Protein AF-A0AAW5C5W0-F1 (afdb_monomer)

Solvent-accessible surface area (backbone atoms only — not comparable to full-atom values): 6059 Å² total; per-residue (Å²): 137,84,82,85,78,78,77,76,70,86,81,82,83,79,81,74,95,64,60,71,70,38,59,35,12,34,31,93,46,24,85,51,67,24,34,28,73,45,71,45,63,53,82,60,94,88,62,57,66,71,60,42,46,75,77,62,50,63,82,53,47,26,44,28,30,37,38,93,95,41,76,51,73,44,52,58,88,35,58,81,72,46,35,23,78,40,49,66,58,8,43,37,61,55,68,67,63,75,132

Nearest PDB structures (foldseek):
  3pv2-assembly1_D  TM=4.584E-01  e=8.722E+00  Legionella fallonii
  7l7b-assembly1_C  TM=2.584E-01  e=1.628E+00  Clostridia bacterium
  7z31-assembly1_M  TM=1.896E-01  e=9.104E-01  Saccharomyces cerevisiae S288C
  3pv3-assembly1_C-3  TM=4.577E-01  e=9.924E+00  Legionella fallonii
  5fj9-assembly1_M  TM=1.762E-01  e=1.628E+00  Saccharomyces cerevisiae

Radius of gyration: 17.89 Å; Cα contacts (8 Å, |Δi|>4): 141; chains: 1; bounding box: 31×48×57 Å

Structure (mmCIF, N/CA/C/O backbone):
data_AF-A0AAW5C5W0-F1
#
_entry.id   AF-A0AAW5C5W0-F1
#
loop_
_atom_site.group_PDB
_atom_site.id
_atom_site.type_symbol
_atom_site.label_atom_id
_a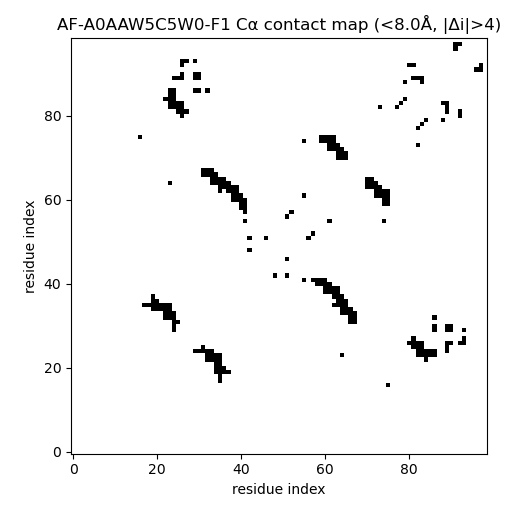tom_site.label_alt_id
_atom_site.label_comp_id
_atom_site.label_asym_id
_atom_site.label_entity_id
_atom_site.label_seq_id
_atom_site.pdbx_PDB_ins_code
_atom_site.Cartn_x
_atom_site.Cartn_y
_atom_site.Cartn_z
_atom_site.occupancy
_atom_site.B_iso_or_equiv
_atom_site.auth_seq_id
_atom_site.auth_comp_id
_atom_site.auth_asym_id
_atom_site.auth_atom_id
_atom_site.pdbx_PDB_model_num
ATOM 1 N N . MET A 1 1 ? 20.660 -35.814 -35.593 1.00 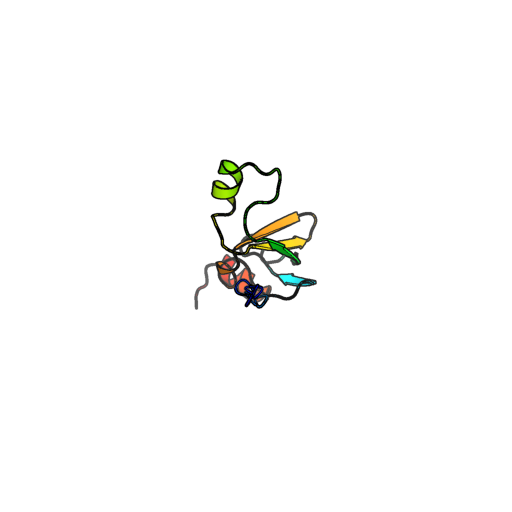41.12 1 MET A N 1
ATOM 2 C CA . MET A 1 1 ? 21.277 -35.041 -34.495 1.00 41.12 1 MET A CA 1
ATOM 3 C C . MET A 1 1 ? 20.167 -34.699 -33.517 1.00 41.12 1 MET A C 1
ATOM 5 O O . MET A 1 1 ? 19.108 -34.287 -33.974 1.00 41.12 1 MET A O 1
ATOM 9 N N . LYS A 1 2 ? 20.347 -35.032 -32.234 1.00 41.72 2 LYS A N 1
ATOM 10 C CA . LYS A 1 2 ? 19.349 -34.834 -31.175 1.00 41.72 2 LYS A CA 1
ATOM 11 C C . LYS A 1 2 ? 19.365 -33.391 -30.664 1.00 41.72 2 LYS A C 1
ATOM 13 O O . LYS A 1 2 ? 20.426 -32.785 -30.628 1.00 41.72 2 LYS A O 1
ATOM 18 N N . GLU A 1 3 ? 18.165 -32.978 -30.256 1.00 48.28 3 GLU A N 1
ATOM 19 C CA . GLU A 1 3 ? 17.799 -31.990 -29.231 1.00 48.28 3 GLU A CA 1
ATOM 20 C C . GLU A 1 3 ? 18.308 -30.556 -29.362 1.00 48.28 3 GLU A C 1
ATOM 22 O O . GLU A 1 3 ? 19.459 -30.268 -29.086 1.00 48.28 3 GLU A O 1
ATOM 27 N N . ASN A 1 4 ? 17.362 -29.638 -29.585 1.00 47.88 4 ASN A N 1
ATOM 28 C CA . ASN A 1 4 ? 17.378 -28.346 -28.905 1.00 47.88 4 ASN A CA 1
ATOM 29 C C . ASN A 1 4 ? 16.121 -28.284 -28.032 1.00 47.88 4 ASN A C 1
ATOM 31 O O . ASN A 1 4 ? 15.082 -27.757 -28.436 1.00 47.88 4 ASN A O 1
ATOM 35 N N . GLY A 1 5 ? 16.210 -28.917 -26.859 1.00 53.19 5 GLY A N 1
ATOM 36 C CA . GLY A 1 5 ? 15.248 -28.734 -25.781 1.00 53.19 5 GLY A CA 1
ATOM 37 C C . GLY A 1 5 ? 15.221 -27.258 -25.405 1.00 53.19 5 GLY A C 1
ATOM 38 O O . GLY A 1 5 ? 16.236 -26.682 -25.025 1.00 53.19 5 GLY A O 1
ATOM 39 N N . LYS A 1 6 ? 14.066 -26.624 -25.582 1.00 58.38 6 LYS A N 1
ATOM 40 C CA . LYS A 1 6 ? 13.824 -25.264 -25.114 1.00 58.38 6 LYS A CA 1
ATOM 41 C C . LYS A 1 6 ? 13.704 -25.362 -23.591 1.00 58.38 6 LYS A C 1
ATOM 43 O O . LYS A 1 6 ? 12.679 -25.831 -23.105 1.00 58.38 6 LYS A O 1
ATOM 48 N N . GLU A 1 7 ? 14.753 -24.998 -22.858 1.00 60.03 7 GLU A N 1
ATOM 49 C CA . GLU A 1 7 ? 14.668 -24.803 -21.407 1.00 60.03 7 GLU A CA 1
ATOM 50 C C . GLU A 1 7 ? 13.565 -23.773 -21.137 1.00 60.03 7 GLU A C 1
ATOM 52 O O . GLU A 1 7 ? 13.692 -22.592 -21.477 1.00 60.03 7 GLU A O 1
ATOM 57 N N . LEU A 1 8 ? 12.442 -24.226 -20.574 1.00 58.91 8 LEU A N 1
ATOM 58 C CA . LEU A 1 8 ? 11.524 -23.326 -19.895 1.00 58.91 8 LEU A CA 1
ATOM 59 C C . LEU A 1 8 ? 12.267 -22.841 -18.655 1.00 58.91 8 LEU A C 1
ATOM 61 O O . LEU A 1 8 ? 12.392 -23.576 -17.682 1.00 58.91 8 LEU A O 1
ATOM 65 N N . LYS A 1 9 ? 12.794 -21.617 -18.737 1.00 61.53 9 LYS A N 1
ATOM 66 C CA . LYS A 1 9 ? 13.271 -20.872 -17.572 1.00 61.53 9 LYS A CA 1
ATOM 67 C C . LYS A 1 9 ? 12.182 -20.921 -16.503 1.00 61.53 9 LYS A C 1
ATOM 69 O O . LYS A 1 9 ? 11.007 -20.751 -16.841 1.00 61.53 9 LYS A O 1
ATOM 74 N N . ASP A 1 10 ? 12.581 -21.180 -15.263 1.00 66.50 10 ASP A N 1
ATOM 75 C CA . ASP A 1 10 ? 11.688 -21.336 -14.119 1.00 66.50 10 ASP A CA 1
ATOM 76 C C . ASP A 1 10 ? 10.568 -20.289 -14.147 1.00 66.50 10 ASP A C 1
ATOM 78 O O . ASP A 1 10 ? 10.801 -19.080 -14.110 1.00 66.50 10 ASP A O 1
ATOM 82 N N . THR A 1 11 ? 9.331 -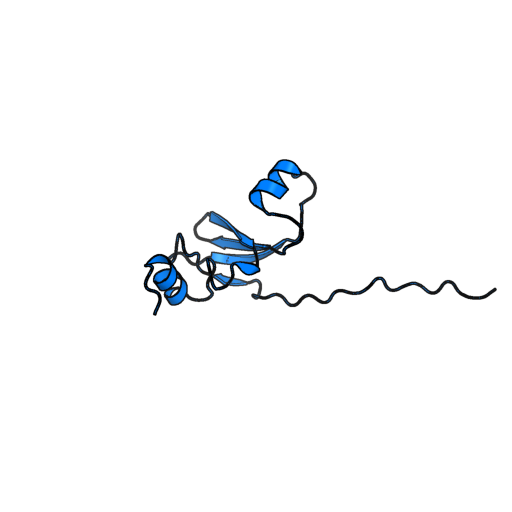20.759 -14.301 1.00 66.25 11 THR A N 1
ATOM 83 C CA . THR A 1 11 ? 8.159 -19.885 -14.283 1.00 66.25 11 THR A CA 1
ATOM 84 C C . THR A 1 11 ? 7.813 -19.614 -12.828 1.00 66.25 11 THR A C 1
ATOM 86 O O . THR A 1 11 ? 7.293 -20.490 -12.140 1.00 66.25 11 THR A O 1
ATOM 89 N N . ILE A 1 12 ? 8.108 -18.406 -12.353 1.00 66.62 12 ILE A N 1
ATOM 90 C CA . ILE A 1 12 ? 7.685 -17.953 -11.028 1.00 66.62 12 ILE A CA 1
ATOM 91 C C . ILE A 1 12 ? 6.225 -17.513 -11.135 1.00 66.62 12 ILE A C 1
ATOM 93 O O . ILE A 1 12 ? 5.903 -16.549 -11.829 1.00 66.62 12 ILE A O 1
ATOM 97 N N . VAL A 1 13 ? 5.338 -18.238 -10.455 1.00 73.75 13 VAL A N 1
ATOM 98 C CA . VAL A 1 13 ? 3.950 -17.816 -10.251 1.00 73.75 13 VAL A CA 1
ATOM 99 C C . VAL A 1 13 ? 3.905 -17.050 -8.937 1.00 73.75 13 VAL A C 1
ATOM 101 O O . VAL A 1 13 ? 4.138 -17.626 -7.877 1.00 73.75 13 VAL A O 1
ATOM 104 N N . TRP A 1 14 ? 3.648 -15.747 -9.018 1.00 75.00 14 TRP A N 1
ATOM 105 C CA . TRP A 1 14 ? 3.509 -14.884 -7.851 1.00 75.00 14 TRP A CA 1
ATOM 106 C C . TRP A 1 14 ? 2.037 -14.546 -7.617 1.00 75.00 14 TRP A C 1
ATOM 108 O O . TRP A 1 14 ? 1.351 -14.071 -8.524 1.00 75.00 14 TRP A O 1
ATOM 118 N N . GLU A 1 15 ? 1.550 -14.807 -6.405 1.00 85.12 15 GLU A N 1
ATOM 119 C CA . GLU A 1 15 ? 0.200 -14.436 -5.987 1.00 85.12 15 GLU A CA 1
ATOM 120 C C . GLU A 1 15 ? 0.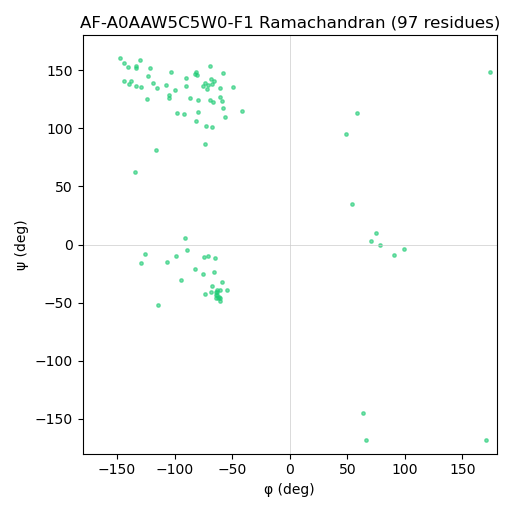204 -13.008 -5.441 1.00 85.12 15 GLU A C 1
ATOM 122 O O . GLU A 1 15 ? 0.981 -12.671 -4.545 1.00 85.12 15 GLU A O 1
ATOM 127 N N . LEU A 1 16 ? -0.671 -12.160 -5.987 1.00 87.94 16 LEU A N 1
ATOM 128 C CA . LEU A 1 16 ? -0.792 -10.779 -5.534 1.00 87.94 16 LEU A CA 1
ATOM 129 C C . LEU A 1 16 ? -1.390 -10.759 -4.120 1.00 87.94 16 LEU A C 1
ATOM 131 O O . LEU A 1 16 ? -2.504 -11.258 -3.939 1.00 87.94 16 LEU A O 1
ATOM 135 N N . PRO A 1 17 ? -0.724 -10.137 -3.131 1.00 90.69 17 PRO A N 1
ATOM 136 C CA . PRO A 1 17 ? -1.223 -10.103 -1.754 1.00 90.69 17 PRO A CA 1
ATOM 137 C C . PRO A 1 17 ? -2.523 -9.296 -1.628 1.00 90.69 17 PRO A C 1
ATOM 139 O O . PRO A 1 17 ? -3.306 -9.503 -0.704 1.00 90.69 17 PRO A O 1
ATOM 142 N N . ILE A 1 18 ? -2.757 -8.369 -2.562 1.00 94.06 18 ILE A N 1
ATOM 143 C CA . ILE A 1 18 ? -3.936 -7.508 -2.631 1.00 94.06 18 ILE A CA 1
ATOM 144 C C . ILE A 1 18 ? -4.380 -7.377 -4.093 1.00 94.06 18 ILE A C 1
ATOM 146 O O . ILE A 1 18 ? -3.567 -7.199 -5.003 1.00 94.06 18 ILE A O 1
ATOM 150 N N . CYS A 1 19 ? -5.683 -7.425 -4.347 1.00 94.38 19 CYS A N 1
ATOM 151 C CA . CYS A 1 19 ? -6.205 -7.187 -5.690 1.00 94.38 19 CYS A CA 1
ATOM 152 C C . CYS A 1 19 ? -5.964 -5.736 -6.136 1.00 94.38 19 CYS A C 1
ATOM 154 O O . CYS A 1 19 ? -6.161 -4.796 -5.366 1.00 94.38 19 CYS A O 1
ATOM 156 N N . ILE A 1 20 ? -5.622 -5.542 -7.412 1.00 95.56 20 ILE A N 1
ATOM 157 C CA . ILE A 1 20 ? -5.688 -4.215 -8.039 1.00 95.56 20 ILE A CA 1
ATOM 158 C C . ILE A 1 20 ? -7.145 -3.732 -7.981 1.00 95.56 20 ILE A C 1
ATOM 160 O O . ILE A 1 20 ? -8.071 -4.498 -8.244 1.00 95.56 20 ILE A O 1
ATOM 164 N N . GLY A 1 21 ? -7.347 -2.473 -7.601 1.00 96.06 21 GLY A N 1
ATOM 165 C CA . GLY A 1 21 ? -8.660 -1.889 -7.333 1.00 96.06 21 GLY A CA 1
ATOM 166 C C . GLY A 1 21 ? -9.126 -2.011 -5.881 1.00 96.06 21 GLY A C 1
ATOM 167 O O . GLY A 1 21 ? -10.115 -1.377 -5.518 1.00 96.06 21 GLY A O 1
ATOM 168 N N . ALA A 1 22 ? -8.432 -2.776 -5.035 1.00 96.88 22 ALA A N 1
ATOM 169 C CA . ALA A 1 22 ? -8.743 -2.821 -3.610 1.00 96.88 22 ALA A CA 1
ATOM 170 C C . ALA A 1 22 ? -8.391 -1.498 -2.918 1.00 96.88 22 ALA A C 1
ATOM 172 O O . ALA A 1 22 ? -7.480 -0.781 -3.339 1.00 96.88 22 ALA A O 1
ATOM 173 N N . VAL A 1 23 ? -9.096 -1.208 -1.825 1.00 97.00 23 VAL A N 1
ATOM 174 C CA . VAL A 1 23 ? -8.815 -0.058 -0.963 1.00 97.00 23 VAL A CA 1
ATOM 175 C C . VAL A 1 23 ? -7.823 -0.460 0.125 1.00 97.00 23 VAL A C 1
ATOM 177 O O . VAL A 1 23 ? -7.959 -1.517 0.737 1.00 97.00 23 VAL A O 1
ATOM 180 N N . VAL A 1 24 ? -6.850 0.409 0.371 1.00 97.06 24 VAL A N 1
ATOM 181 C CA . VAL A 1 24 ? -5.862 0.314 1.443 1.00 97.06 24 VAL A CA 1
ATOM 182 C C . VAL A 1 24 ? -5.778 1.629 2.217 1.00 97.06 24 VAL A C 1
ATOM 184 O O . VAL A 1 24 ? -6.151 2.695 1.719 1.00 97.06 24 VAL A O 1
ATOM 187 N N . TYR A 1 25 ? -5.268 1.546 3.441 1.00 96.56 25 TYR A N 1
ATOM 188 C CA . TYR A 1 25 ? -5.088 2.663 4.362 1.00 96.56 25 TYR A CA 1
ATOM 189 C C . TYR A 1 25 ? -3.659 2.680 4.897 1.00 96.56 25 TYR A C 1
ATOM 191 O O . TYR A 1 25 ? -3.125 1.652 5.310 1.00 96.56 25 TYR A O 1
ATOM 199 N N . GLU A 1 26 ? -3.046 3.859 4.927 1.00 94.88 26 GLU A N 1
ATOM 200 C CA . GLU A 1 26 ? -1.714 4.054 5.499 1.00 94.88 26 GLU A CA 1
ATOM 201 C C . GLU A 1 26 ? -1.787 4.412 6.977 1.00 94.88 26 GLU A C 1
ATOM 203 O O . GLU A 1 26 ? -2.590 5.249 7.381 1.00 94.88 26 GLU A O 1
ATOM 208 N N . LYS A 1 27 ? -0.844 3.909 7.770 1.00 94.25 27 LYS A N 1
ATOM 209 C CA . LYS A 1 27 ? -0.671 4.305 9.174 1.00 94.25 27 LYS A CA 1
ATOM 210 C C . LYS A 1 27 ? -0.523 5.819 9.363 1.00 94.25 27 LYS A C 1
ATOM 212 O O . LYS A 1 27 ? -1.036 6.363 10.335 1.00 94.25 27 LYS A O 1
ATOM 217 N N . CYS A 1 28 ? 0.187 6.500 8.463 1.00 90.69 28 CYS A N 1
ATOM 218 C CA . CYS A 1 28 ? 0.445 7.941 8.570 1.00 90.69 28 CYS A CA 1
ATOM 219 C C . CYS A 1 28 ? -0.783 8.793 8.214 1.00 90.69 28 CYS A C 1
ATOM 221 O O . CYS A 1 2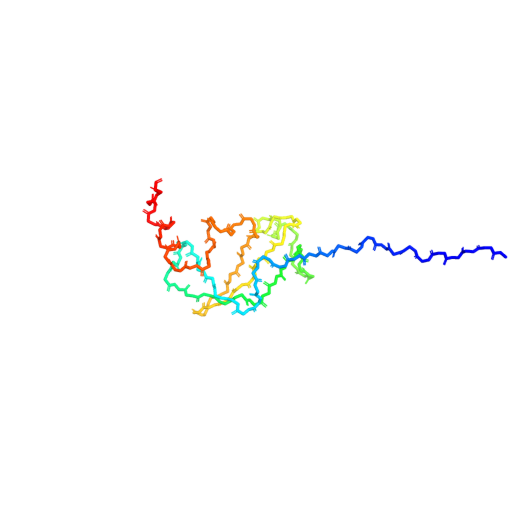8 ? -0.927 9.906 8.714 1.00 90.69 28 CYS A O 1
ATOM 223 N N . PHE A 1 29 ? -1.687 8.256 7.390 1.00 91.94 29 PHE A N 1
ATOM 224 C CA . PHE A 1 29 ? -2.916 8.918 6.955 1.00 91.94 29 PHE A CA 1
ATOM 225 C C . PHE A 1 29 ? -4.106 7.953 7.055 1.00 91.94 29 PHE A C 1
ATOM 227 O O . PHE A 1 29 ? -4.757 7.650 6.052 1.00 91.94 29 PHE A O 1
ATOM 234 N N . PRO A 1 30 ? -4.441 7.479 8.268 1.00 92.56 30 PRO A N 1
ATOM 235 C CA . PRO A 1 30 ? -5.268 6.286 8.460 1.00 92.56 30 PRO A CA 1
ATOM 236 C C . PRO A 1 30 ? -6.734 6.481 8.078 1.00 92.56 30 PRO A C 1
ATOM 238 O O . PRO A 1 30 ? -7.490 5.521 8.032 1.00 92.56 30 PRO A O 1
ATOM 241 N N . ILE A 1 31 ? -7.159 7.717 7.809 1.00 92.19 31 ILE A N 1
ATOM 242 C CA . ILE A 1 31 ? -8.531 8.053 7.411 1.00 92.19 31 ILE A CA 1
ATOM 243 C C . ILE A 1 31 ? -8.700 8.236 5.900 1.00 92.19 31 ILE A C 1
ATOM 245 O O . ILE A 1 31 ? -9.835 8.366 5.446 1.00 92.19 31 ILE A O 1
ATOM 249 N N . LEU A 1 32 ? -7.605 8.283 5.135 1.00 93.62 32 LEU A N 1
ATOM 250 C CA . LEU A 1 32 ? -7.643 8.530 3.697 1.00 93.62 32 LEU A CA 1
ATOM 251 C C . LEU A 1 32 ? -7.570 7.195 2.945 1.00 93.62 32 LEU A C 1
ATOM 253 O O . LEU A 1 32 ? -6.534 6.531 3.015 1.00 93.62 32 LEU A O 1
ATOM 257 N N . PRO A 1 33 ? -8.640 6.782 2.241 1.00 95.31 33 PRO A N 1
ATOM 258 C CA . PRO A 1 33 ? -8.596 5.578 1.427 1.00 95.31 33 PRO A CA 1
ATOM 259 C C . PRO A 1 33 ? -7.717 5.808 0.196 1.00 95.31 33 PRO A C 1
ATOM 261 O O . PRO A 1 33 ? -7.819 6.843 -0.470 1.00 95.31 33 PRO A O 1
ATOM 264 N N . LYS A 1 34 ? -6.893 4.816 -0.132 1.00 96.62 34 LYS A N 1
ATOM 265 C CA . LYS A 1 34 ? -6.131 4.759 -1.382 1.00 96.62 34 LYS A CA 1
ATOM 266 C C . LYS A 1 34 ? -6.472 3.477 -2.120 1.00 96.62 34 LYS A C 1
ATOM 268 O O . LYS A 1 34 ? -6.731 2.455 -1.497 1.00 96.62 34 LYS A O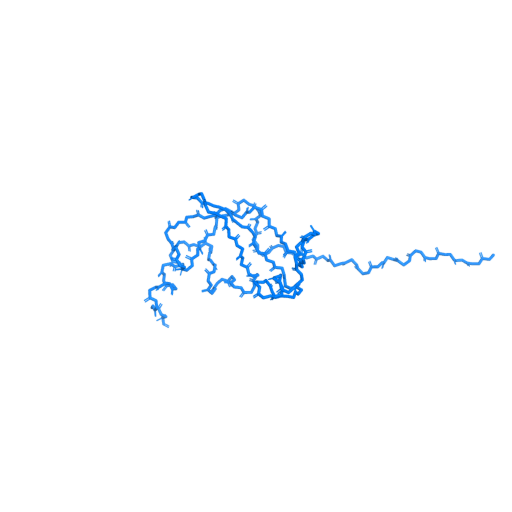 1
ATOM 273 N N . GLN A 1 35 ? -6.500 3.527 -3.439 1.00 97.75 35 GLN A N 1
ATOM 274 C CA . GLN A 1 35 ? -6.786 2.383 -4.285 1.00 97.75 35 GLN A CA 1
ATOM 275 C C . GLN A 1 35 ? -5.480 1.799 -4.813 1.00 97.75 35 GLN A C 1
ATOM 277 O O . GLN A 1 35 ? -4.629 2.534 -5.308 1.00 97.75 35 GLN A O 1
ATOM 282 N N . VAL A 1 36 ? -5.323 0.479 -4.730 1.00 97.12 36 VAL A N 1
ATOM 283 C CA . VAL A 1 36 ? -4.194 -0.227 -5.346 1.00 97.12 36 VAL A CA 1
ATOM 284 C C . VAL A 1 36 ? -4.318 -0.124 -6.861 1.00 97.12 36 VAL A C 1
ATOM 286 O O . VAL A 1 36 ? -5.322 -0.551 -7.432 1.00 97.12 36 VAL A O 1
ATOM 289 N N . ILE A 1 37 ? -3.297 0.420 -7.515 1.00 96.81 37 ILE A N 1
ATOM 290 C CA . ILE A 1 37 ? -3.250 0.583 -8.976 1.00 96.81 37 ILE A CA 1
ATOM 291 C C . ILE A 1 37 ? -2.289 -0.391 -9.646 1.00 96.81 37 ILE A C 1
ATOM 293 O O . ILE A 1 37 ? -2.371 -0.603 -10.853 1.00 96.81 37 ILE A O 1
ATOM 297 N N . GLY A 1 38 ? -1.404 -1.023 -8.878 1.00 94.56 38 GLY A N 1
ATOM 298 C CA . GLY A 1 38 ? -0.488 -2.003 -9.427 1.00 94.56 38 GLY A CA 1
ATOM 299 C C . GLY A 1 38 ? 0.579 -2.440 -8.448 1.00 94.56 38 GLY A C 1
ATOM 300 O O . GLY A 1 38 ? 0.525 -2.158 -7.252 1.00 94.56 38 GLY A O 1
ATOM 301 N N . TYR A 1 39 ? 1.559 -3.134 -9.008 1.00 91.56 39 TYR A N 1
ATOM 302 C CA . TYR A 1 39 ? 2.729 -3.616 -8.305 1.00 91.56 39 TYR A CA 1
ATOM 303 C C . TYR A 1 39 ? 3.968 -3.309 -9.110 1.00 91.56 39 TYR A C 1
ATOM 305 O O . TYR A 1 39 ? 3.928 -3.227 -10.340 1.00 91.56 39 TYR A O 1
ATOM 313 N N . ARG A 1 40 ? 5.074 -3.181 -8.398 1.00 86.81 40 ARG A N 1
ATOM 314 C CA . ARG A 1 40 ? 6.374 -2.921 -8.982 1.00 86.81 40 ARG A CA 1
ATOM 315 C C . ARG A 1 40 ? 7.396 -3.851 -8.352 1.00 86.81 40 ARG A C 1
ATOM 317 O O . ARG A 1 40 ? 7.384 -4.022 -7.143 1.00 86.81 40 ARG A O 1
ATOM 324 N N . ILE A 1 41 ? 8.270 -4.432 -9.165 1.00 84.81 41 ILE A N 1
ATOM 325 C CA . ILE A 1 41 ? 9.414 -5.221 -8.699 1.00 84.81 41 ILE A CA 1
ATOM 326 C C . ILE A 1 41 ? 10.658 -4.591 -9.314 1.00 84.81 41 ILE A C 1
ATOM 328 O O . ILE A 1 41 ? 10.717 -4.424 -10.534 1.00 84.81 41 ILE A O 1
ATOM 332 N N . GLY A 1 42 ? 11.624 -4.228 -8.472 1.00 78.50 42 GLY A N 1
ATOM 333 C CA . GLY A 1 42 ? 12.885 -3.639 -8.905 1.00 78.50 42 GLY A CA 1
ATOM 334 C C . GLY A 1 42 ? 12.771 -2.245 -9.539 1.00 78.50 42 GLY A C 1
ATOM 335 O O . GLY A 1 42 ? 11.748 -1.543 -9.472 1.00 78.50 42 GLY A O 1
ATOM 336 N N . ARG A 1 43 ? 13.881 -1.826 -10.150 1.00 79.38 43 ARG A N 1
ATOM 337 C CA . ARG A 1 43 ? 14.058 -0.503 -10.755 1.00 79.38 43 ARG A CA 1
ATOM 338 C C . ARG A 1 43 ? 13.318 -0.369 -12.093 1.00 79.38 43 ARG A C 1
ATOM 340 O O . ARG A 1 43 ? 13.409 -1.251 -12.946 1.00 79.38 43 ARG A O 1
ATOM 347 N N . MET A 1 44 ? 12.631 0.755 -12.313 1.00 74.50 44 MET A N 1
ATOM 348 C CA . MET A 1 44 ? 12.058 1.103 -13.617 1.00 74.50 44 MET A CA 1
ATOM 349 C C . MET A 1 44 ? 13.131 1.699 -14.534 1.00 74.50 44 MET A C 1
ATOM 351 O O . MET A 1 44 ? 14.046 2.390 -14.091 1.00 74.50 44 MET A O 1
ATOM 355 N N . THR A 1 45 ? 13.039 1.434 -15.839 1.00 70.25 45 THR A N 1
ATOM 356 C CA . THR A 1 45 ? 14.000 1.968 -16.813 1.00 70.25 45 THR A CA 1
ATOM 357 C C . THR A 1 45 ? 14.023 3.497 -16.772 1.00 70.25 45 THR A C 1
ATOM 359 O O . THR A 1 45 ? 12.998 4.133 -17.001 1.00 70.25 45 THR A O 1
ATOM 362 N N . GLY A 1 46 ? 15.204 4.073 -16.535 1.00 73.69 46 GLY A N 1
ATOM 363 C CA . GLY A 1 46 ? 15.406 5.523 -16.473 1.00 73.69 46 GLY A CA 1
ATOM 364 C C . GLY A 1 46 ? 15.450 6.106 -15.061 1.00 73.69 46 GLY A C 1
ATOM 365 O O . GLY A 1 46 ? 15.727 7.294 -14.934 1.00 73.69 46 GLY A O 1
ATOM 366 N N . GLU A 1 47 ? 15.225 5.301 -14.022 1.00 77.56 47 GLU A N 1
ATOM 367 C CA . GLU A 1 47 ? 15.511 5.709 -12.645 1.00 77.56 47 GLU A CA 1
ATOM 368 C C . GLU A 1 47 ? 16.989 5.516 -12.303 1.00 77.56 47 GLU A C 1
ATOM 370 O O . GLU A 1 47 ? 17.639 4.583 -12.794 1.00 77.56 47 GLU A O 1
ATOM 375 N N . ASP A 1 48 ? 17.513 6.399 -11.460 1.00 83.62 48 ASP A N 1
ATOM 376 C CA . ASP A 1 48 ? 18.860 6.272 -10.919 1.00 83.62 48 ASP A CA 1
ATOM 377 C C . ASP A 1 48 ? 18.936 5.079 -9.951 1.00 83.62 48 ASP A C 1
ATOM 379 O O . ASP A 1 48 ? 17.964 4.740 -9.276 1.00 83.62 48 ASP A O 1
ATOM 383 N N . GLU A 1 49 ? 20.061 4.367 -9.969 1.00 79.75 49 GLU A N 1
ATOM 384 C CA . GLU A 1 49 ? 20.240 3.143 -9.182 1.00 79.75 49 GLU A CA 1
ATOM 385 C C . GLU A 1 49 ? 20.411 3.450 -7.700 1.00 79.75 49 GLU A C 1
ATOM 387 O O . GLU A 1 49 ? 19.758 2.813 -6.876 1.00 79.75 49 GLU A O 1
ATOM 392 N N . ASP A 1 50 ? 21.203 4.475 -7.388 1.00 79.94 50 ASP A N 1
ATOM 393 C CA . ASP A 1 50 ? 21.483 4.886 -6.018 1.00 79.94 50 ASP A CA 1
ATOM 394 C C . ASP A 1 50 ? 20.205 5.459 -5.384 1.00 79.94 50 ASP A C 1
ATOM 396 O O . ASP A 1 50 ? 19.863 5.130 -4.248 1.00 79.94 50 ASP A O 1
ATOM 400 N N . GLU A 1 51 ? 19.438 6.243 -6.154 1.00 79.19 51 GLU A N 1
ATOM 401 C CA . GLU A 1 51 ? 18.133 6.756 -5.723 1.00 79.19 51 GLU A CA 1
ATOM 402 C C . GLU A 1 51 ? 17.128 5.609 -5.507 1.00 79.19 51 GLU A C 1
ATOM 404 O O . GLU A 1 51 ? 16.445 5.546 -4.485 1.00 79.19 51 GLU A O 1
ATOM 409 N N . PHE A 1 52 ? 17.042 4.652 -6.434 1.00 79.00 52 PHE A N 1
ATOM 410 C CA . PHE A 1 52 ? 16.126 3.522 -6.284 1.00 79.00 52 PHE A CA 1
ATOM 411 C C . PHE A 1 52 ? 16.456 2.663 -5.056 1.00 79.00 52 PHE A C 1
ATOM 413 O O . PHE A 1 52 ? 15.549 2.316 -4.296 1.00 79.00 52 PHE A O 1
ATOM 420 N N . GLU A 1 53 ? 17.728 2.321 -4.847 1.00 77.00 53 GLU A N 1
ATOM 421 C CA . GLU A 1 53 ? 18.148 1.514 -3.701 1.00 77.00 53 GLU A CA 1
ATOM 422 C C . GLU A 1 53 ? 17.882 2.224 -2.369 1.00 77.00 53 GLU A C 1
ATOM 424 O O . GLU A 1 53 ? 17.412 1.577 -1.429 1.00 77.00 53 GLU A O 1
ATOM 429 N N . GLU A 1 54 ? 18.098 3.542 -2.302 1.00 71.81 54 GLU A N 1
ATOM 430 C CA . GLU A 1 54 ? 17.831 4.346 -1.105 1.00 71.81 54 GLU A CA 1
ATOM 431 C C . GLU A 1 54 ? 16.337 4.369 -0.732 1.00 71.81 54 GLU A C 1
ATOM 433 O O . GLU A 1 54 ? 15.996 4.254 0.449 1.00 71.81 54 GLU A O 1
ATOM 438 N N . TYR A 1 55 ? 15.435 4.482 -1.715 1.00 67.88 55 TYR A N 1
ATOM 439 C CA . TYR A 1 55 ? 13.996 4.649 -1.460 1.00 67.88 55 TYR A CA 1
ATOM 440 C C . TYR A 1 55 ? 13.179 3.348 -1.467 1.00 67.88 55 TYR A C 1
ATOM 442 O O . TYR A 1 55 ? 12.164 3.260 -0.770 1.00 67.88 55 TYR A O 1
ATOM 450 N N . TYR A 1 56 ? 13.581 2.348 -2.255 1.00 68.62 56 TYR A N 1
ATOM 451 C CA . TYR A 1 56 ? 12.770 1.161 -2.544 1.00 68.62 56 TYR A CA 1
ATOM 452 C C . TYR A 1 56 ? 13.456 -0.173 -2.243 1.00 68.62 56 TYR A C 1
ATOM 454 O O . TYR A 1 56 ? 12.790 -1.190 -2.321 1.00 68.62 56 TYR A O 1
ATOM 462 N N . GLY A 1 57 ? 14.749 -0.213 -1.917 1.00 62.97 57 GLY A N 1
ATOM 463 C CA . GLY A 1 57 ? 15.421 -1.428 -1.442 1.00 62.97 57 GLY A CA 1
ATOM 464 C C . GLY A 1 57 ? 15.196 -2.719 -2.263 1.00 62.97 57 GLY A C 1
ATOM 465 O O . GLY A 1 57 ? 14.303 -3.512 -1.978 1.00 62.97 57 GLY A O 1
ATOM 466 N N . GLY A 1 58 ? 16.110 -3.024 -3.187 1.00 69.62 58 GLY A N 1
ATOM 467 C CA . GLY A 1 58 ? 16.322 -4.387 -3.704 1.00 69.62 58 GLY A CA 1
ATOM 468 C C . GLY A 1 58 ? 15.162 -5.044 -4.479 1.00 69.62 58 GLY A C 1
ATOM 469 O O . GLY A 1 58 ? 14.454 -4.399 -5.253 1.00 69.62 58 GLY A O 1
ATOM 470 N N . ASP A 1 59 ? 15.033 -6.370 -4.311 1.00 76.38 59 ASP A N 1
ATOM 471 C CA . ASP A 1 59 ? 14.188 -7.277 -5.117 1.00 76.38 59 ASP A CA 1
ATOM 472 C C . ASP A 1 59 ? 12.754 -7.467 -4.576 1.00 76.38 59 ASP A C 1
ATOM 474 O O . ASP A 1 59 ? 11.994 -8.302 -5.080 1.00 76.38 59 ASP A O 1
ATOM 478 N N . GLU A 1 60 ? 12.363 -6.740 -3.526 1.00 85.62 60 GLU A N 1
ATOM 479 C CA . GLU A 1 60 ? 11.032 -6.890 -2.938 1.00 85.62 60 GLU A CA 1
ATOM 480 C C . GLU A 1 60 ? 9.945 -6.258 -3.835 1.00 85.62 60 GLU A C 1
ATOM 482 O O . GLU A 1 60 ? 10.133 -5.161 -4.368 1.00 85.62 60 GLU A O 1
ATOM 487 N N . PRO A 1 61 ? 8.773 -6.900 -4.007 1.00 88.50 61 PRO A N 1
ATOM 488 C CA . PRO A 1 61 ? 7.635 -6.258 -4.647 1.00 88.50 61 PRO A CA 1
ATOM 489 C C . PRO A 1 61 ? 7.062 -5.118 -3.798 1.00 88.50 61 PRO A C 1
ATOM 491 O O . PRO A 1 61 ? 6.837 -5.261 -2.597 1.00 88.50 61 PRO A O 1
ATOM 494 N N . TYR A 1 62 ? 6.724 -4.016 -4.455 1.00 92.12 62 TYR A N 1
ATOM 495 C CA . TYR A 1 62 ? 6.037 -2.868 -3.878 1.00 92.12 62 TYR A CA 1
ATOM 496 C C . TYR A 1 62 ? 4.595 -2.804 -4.368 1.00 92.12 62 TYR A C 1
ATOM 498 O O . TYR A 1 62 ? 4.317 -2.971 -5.558 1.00 92.12 62 TYR A O 1
ATOM 506 N N . ILE A 1 63 ? 3.681 -2.519 -3.446 1.00 94.06 63 ILE A N 1
ATOM 507 C CA . ILE A 1 63 ? 2.289 -2.174 -3.724 1.00 94.06 63 ILE A CA 1
ATOM 508 C C . ILE A 1 63 ? 2.267 -0.705 -4.138 1.00 94.06 63 ILE A C 1
ATOM 510 O O . ILE A 1 63 ? 2.720 0.150 -3.379 1.00 94.06 63 ILE A O 1
ATOM 514 N N . ILE A 1 64 ? 1.715 -0.410 -5.312 1.00 94.81 64 ILE A N 1
ATOM 515 C CA . ILE A 1 64 ? 1.532 0.957 -5.800 1.00 94.81 64 ILE A CA 1
ATOM 516 C C . ILE A 1 64 ? 0.060 1.322 -5.668 1.00 94.81 64 ILE A C 1
ATOM 518 O O . ILE A 1 64 ? -0.822 0.590 -6.130 1.00 94.81 64 ILE A O 1
ATOM 522 N N . TYR A 1 65 ? -0.216 2.458 -5.044 1.00 95.81 65 TYR A N 1
ATOM 523 C CA . TYR A 1 65 ? -1.573 2.901 -4.760 1.00 95.81 65 TYR A CA 1
ATOM 524 C C . TYR A 1 65 ? -1.707 4.419 -4.889 1.00 95.81 65 TYR A C 1
ATOM 526 O O . TYR A 1 65 ? -0.742 5.172 -4.752 1.00 95.81 65 TYR A O 1
ATOM 534 N N . GLU A 1 66 ? -2.926 4.887 -5.131 1.00 96.69 66 GLU A N 1
ATOM 535 C CA . GLU A 1 66 ? -3.226 6.310 -5.270 1.00 96.69 66 GLU A CA 1
ATOM 536 C C . GLU A 1 66 ? -4.547 6.682 -4.600 1.00 96.69 66 GLU A C 1
ATOM 538 O O . GLU A 1 66 ? -5.453 5.866 -4.456 1.00 96.69 66 GLU A O 1
ATOM 543 N N . GLY A 1 67 ? -4.674 7.930 -4.173 1.00 93.00 67 GLY A N 1
ATOM 544 C CA . GLY A 1 67 ? -5.903 8.431 -3.575 1.00 93.00 67 GLY A CA 1
ATOM 545 C C . GLY A 1 67 ? -5.731 9.844 -3.047 1.00 93.00 67 GLY A C 1
ATOM 546 O O . GLY A 1 67 ? -4.644 10.238 -2.631 1.00 93.00 67 GLY A O 1
ATOM 547 N N . CYS A 1 68 ? -6.810 10.627 -3.077 1.00 86.44 68 CYS A N 1
ATOM 548 C CA . CYS A 1 68 ? -6.823 12.001 -2.560 1.00 86.44 68 CYS A CA 1
ATOM 549 C C . CYS A 1 68 ? -5.721 12.908 -3.156 1.00 86.44 68 CYS A C 1
ATOM 551 O O . CYS A 1 68 ? -5.184 13.763 -2.458 1.00 86.44 68 CYS A O 1
ATOM 553 N N . GLY A 1 69 ? -5.376 12.720 -4.437 1.00 87.56 69 GLY A N 1
ATOM 554 C CA . GLY A 1 69 ? -4.328 13.492 -5.119 1.00 87.56 69 GLY A CA 1
ATOM 555 C C . GLY A 1 69 ? -2.895 13.106 -4.738 1.00 87.56 69 GLY A C 1
ATOM 556 O O . GLY A 1 69 ? -1.966 13.815 -5.109 1.00 87.56 69 GLY A O 1
ATOM 557 N N . MET A 1 70 ? -2.709 12.005 -4.005 1.00 87.06 70 MET A N 1
ATOM 558 C CA . MET A 1 70 ? -1.403 11.483 -3.612 1.00 87.06 70 MET A CA 1
ATOM 559 C C . MET A 1 70 ? -1.203 10.082 -4.179 1.00 87.06 70 MET A C 1
ATOM 561 O O . MET A 1 70 ? -2.102 9.241 -4.112 1.00 87.06 70 MET A O 1
ATOM 565 N N . SER A 1 71 ? 0.002 9.820 -4.665 1.00 90.88 71 SER A N 1
ATOM 566 C CA . SER A 1 71 ? 0.467 8.477 -5.001 1.00 90.88 71 SER A CA 1
ATOM 567 C C . SER A 1 71 ? 1.397 7.993 -3.895 1.00 90.88 71 SER A C 1
ATOM 569 O O . SER A 1 71 ? 2.062 8.794 -3.237 1.00 90.88 71 SER A O 1
ATOM 571 N N . GLY A 1 72 ? 1.417 6.690 -3.656 1.00 89.94 72 GLY A N 1
ATOM 572 C CA . GLY A 1 72 ? 2.302 6.076 -2.682 1.00 89.94 72 GLY A CA 1
ATOM 573 C C . GLY A 1 72 ? 2.721 4.687 -3.119 1.00 89.94 72 GLY A C 1
ATOM 574 O O . GLY A 1 72 ? 2.096 4.053 -3.974 1.00 89.94 72 GLY A O 1
ATOM 575 N N . ALA A 1 73 ? 3.814 4.246 -2.521 1.00 91.12 73 ALA A N 1
ATOM 576 C CA . ALA A 1 73 ? 4.372 2.933 -2.718 1.00 91.12 73 ALA A CA 1
ATOM 577 C C . ALA A 1 73 ? 4.811 2.393 -1.361 1.00 91.12 73 ALA A C 1
ATOM 579 O O . ALA A 1 73 ? 5.347 3.133 -0.536 1.00 91.12 73 ALA A O 1
ATOM 580 N N . SER A 1 74 ? 4.583 1.107 -1.132 1.00 91.81 74 SER A N 1
ATOM 581 C CA . SER A 1 74 ? 5.000 0.444 0.099 1.00 91.81 74 SER A CA 1
ATOM 582 C C . SER A 1 74 ? 5.434 -0.988 -0.205 1.00 91.81 74 SER A C 1
ATOM 584 O O . SER A 1 74 ? 4.785 -1.626 -1.042 1.00 91.81 74 SER A O 1
ATOM 586 N N . PRO A 1 75 ? 6.502 -1.501 0.433 1.00 91.94 75 PRO A N 1
ATOM 587 C CA . PRO A 1 75 ? 6.897 -2.892 0.265 1.00 91.94 75 PRO A CA 1
ATOM 588 C C . PRO A 1 75 ? 5.753 -3.825 0.671 1.00 91.94 75 PRO A C 1
ATOM 590 O O . PRO A 1 75 ? 4.978 -3.530 1.584 1.00 91.94 75 PRO A O 1
ATOM 593 N N . VAL A 1 76 ? 5.635 -4.981 0.025 1.00 92.12 76 VAL A N 1
ATOM 594 C CA . VAL A 1 76 ? 4.606 -5.970 0.384 1.00 92.12 76 VAL A CA 1
ATOM 595 C C . VAL A 1 76 ? 4.738 -6.426 1.844 1.00 92.12 76 VAL A C 1
ATOM 597 O O . VAL A 1 76 ? 3.728 -6.672 2.505 1.00 92.12 76 VAL A O 1
ATOM 600 N N . SER A 1 77 ? 5.955 -6.476 2.384 1.00 91.69 77 SER A N 1
ATOM 601 C CA . SER A 1 77 ? 6.243 -6.821 3.779 1.00 91.69 77 SER A CA 1
ATOM 602 C C . SER A 1 77 ? 5.703 -5.819 4.804 1.00 91.69 77 SER A C 1
ATOM 604 O O . SER A 1 77 ? 5.677 -6.137 5.998 1.00 91.69 77 SER A O 1
ATOM 606 N N . GLU A 1 78 ? 5.250 -4.642 4.372 1.00 93.94 78 GLU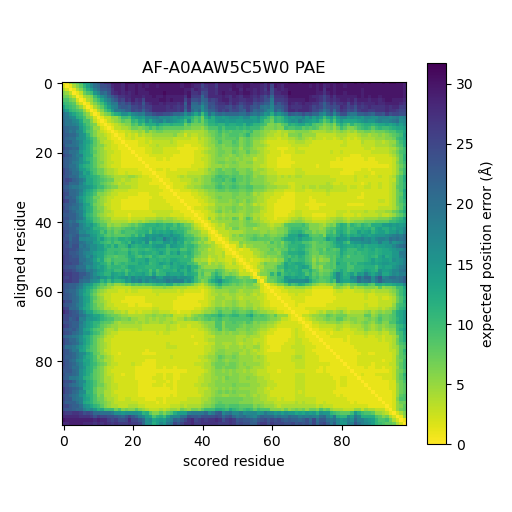 A N 1
ATOM 607 C CA . GLU A 1 78 ? 4.630 -3.618 5.217 1.00 93.94 78 GLU A CA 1
ATOM 608 C C . GLU A 1 78 ? 3.107 -3.766 5.359 1.00 93.94 78 GLU A C 1
ATOM 610 O O . GLU A 1 78 ? 2.474 -3.062 6.161 1.00 93.94 78 GLU A O 1
ATOM 615 N N . LEU A 1 79 ? 2.509 -4.726 4.650 1.00 94.81 79 LEU A N 1
ATOM 616 C CA . LEU A 1 79 ? 1.115 -5.099 4.841 1.00 94.81 79 LEU A CA 1
ATOM 617 C C . LEU A 1 79 ? 0.878 -5.598 6.277 1.00 94.81 79 LEU A C 1
ATOM 619 O O . LEU A 1 79 ? 1.579 -6.471 6.785 1.00 94.81 79 LEU A O 1
ATOM 623 N N . GLY A 1 80 ? -0.111 -5.015 6.953 1.00 94.50 80 GLY A N 1
ATOM 624 C CA . GLY A 1 80 ? -0.411 -5.248 8.366 1.00 94.50 80 GLY A CA 1
ATOM 625 C C . GLY A 1 80 ? 0.505 -4.506 9.352 1.00 94.50 80 GLY A C 1
ATOM 626 O O . GLY A 1 80 ? 0.308 -4.638 10.560 1.00 94.50 80 GLY A O 1
ATOM 627 N N . LYS A 1 81 ? 1.487 -3.721 8.879 1.00 95.00 81 LYS A N 1
ATOM 628 C CA . LYS A 1 81 ? 2.392 -2.912 9.723 1.00 95.00 81 LYS A CA 1
ATOM 629 C C . LYS A 1 81 ? 2.201 -1.414 9.511 1.00 95.00 81 LYS A C 1
ATOM 631 O O . LYS A 1 81 ? 2.023 -0.666 10.478 1.00 95.00 81 LYS A O 1
ATOM 636 N N . SER A 1 82 ? 2.249 -0.981 8.254 1.00 93.50 82 SER A N 1
ATOM 637 C CA . SER A 1 82 ? 2.054 0.416 7.860 1.00 93.50 82 SER A CA 1
ATOM 638 C C . SER A 1 82 ? 1.028 0.595 6.740 1.00 93.50 82 SER A C 1
ATOM 640 O O . SER A 1 82 ? 0.492 1.697 6.610 1.00 93.50 82 SER A O 1
ATOM 642 N N . ILE A 1 83 ? 0.671 -0.480 6.028 1.00 96.19 83 ILE A N 1
ATOM 643 C CA . ILE A 1 83 ? -0.453 -0.548 5.086 1.00 96.19 83 ILE A CA 1
ATOM 644 C C . ILE A 1 83 ? -1.493 -1.538 5.593 1.00 96.19 83 ILE A C 1
ATOM 646 O O . ILE A 1 83 ? -1.154 -2.648 5.991 1.00 96.19 83 ILE A O 1
ATOM 650 N N . PHE A 1 84 ? -2.766 -1.161 5.553 1.00 97.12 84 PHE A N 1
ATOM 651 C CA . PHE A 1 84 ? -3.865 -1.955 6.098 1.00 97.12 84 PHE A CA 1
ATOM 652 C C . PHE A 1 84 ? -5.035 -2.037 5.128 1.00 97.12 84 PHE A C 1
ATOM 654 O O . PHE A 1 84 ? -5.259 -1.125 4.334 1.00 97.12 84 PHE A O 1
ATOM 661 N N . LEU A 1 85 ? -5.801 -3.125 5.211 1.00 96.56 85 LEU A N 1
ATOM 662 C CA . LEU A 1 85 ? -6.988 -3.331 4.376 1.00 96.56 85 LEU A CA 1
ATOM 663 C C . LEU A 1 85 ? -8.216 -2.614 4.941 1.00 96.56 85 LEU A C 1
ATOM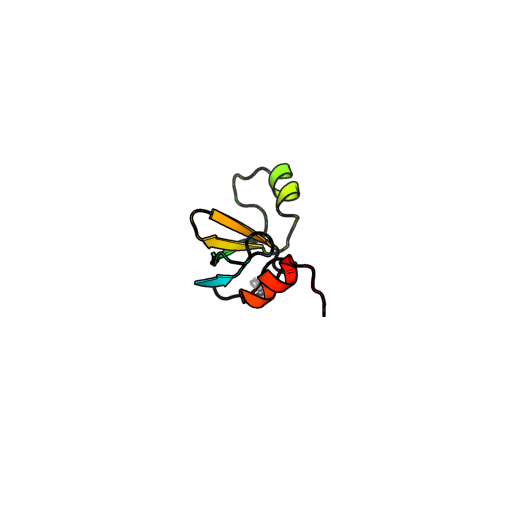 665 O O . LEU A 1 85 ? -9.164 -2.334 4.210 1.00 96.56 85 LEU A O 1
ATOM 669 N N . THR A 1 86 ? -8.199 -2.295 6.235 1.00 96.88 86 THR A N 1
ATOM 670 C CA . THR A 1 86 ? -9.284 -1.573 6.897 1.00 96.88 86 THR A CA 1
ATOM 671 C C . THR A 1 86 ? -8.796 -0.276 7.526 1.00 96.88 86 THR A C 1
ATOM 673 O O . THR A 1 86 ? -7.644 -0.133 7.948 1.00 96.88 86 THR A O 1
ATOM 676 N N . ARG A 1 87 ? -9.714 0.687 7.614 1.00 96.25 87 ARG A N 1
ATOM 677 C CA . ARG A 1 87 ? -9.472 1.963 8.285 1.00 96.25 87 ARG A CA 1
ATOM 678 C C . ARG A 1 87 ? -9.203 1.748 9.771 1.00 96.25 87 ARG A C 1
ATOM 680 O O . ARG A 1 87 ? -8.356 2.419 10.351 1.00 96.25 87 ARG A O 1
ATOM 687 N N . GLU A 1 88 ? -9.948 0.842 10.391 1.00 96.38 88 GLU A N 1
ATOM 688 C CA . GLU A 1 88 ? -9.886 0.545 11.818 1.00 96.38 88 GLU A CA 1
ATOM 689 C C . GLU A 1 88 ? -8.492 0.056 12.216 1.00 96.38 88 GLU A C 1
ATOM 691 O O . GLU A 1 88 ? -7.920 0.569 13.177 1.00 96.38 88 GLU A O 1
ATOM 696 N N . GLU A 1 89 ? -7.918 -0.869 11.442 1.00 96.25 89 GLU A N 1
ATOM 697 C CA . GLU A 1 89 ? -6.550 -1.352 11.648 1.00 96.25 89 GLU A CA 1
ATOM 698 C C . GLU A 1 89 ? -5.526 -0.219 11.515 1.00 96.25 89 GLU A C 1
ATOM 700 O O . GLU A 1 89 ? -4.664 -0.068 12.383 1.00 96.25 89 GLU A O 1
ATOM 705 N N . ALA A 1 90 ? -5.652 0.625 10.485 1.00 95.88 90 ALA A N 1
ATOM 706 C CA . ALA A 1 90 ? -4.747 1.755 10.286 1.00 95.88 90 ALA A CA 1
ATOM 707 C C . ALA A 1 90 ? -4.826 2.775 11.431 1.00 95.88 90 ALA A C 1
ATOM 709 O O . ALA A 1 90 ? -3.796 3.235 11.926 1.00 95.88 90 ALA A O 1
ATOM 710 N N . VAL A 1 91 ? -6.036 3.112 11.891 1.00 95.75 91 VAL A N 1
ATOM 711 C CA . VAL A 1 91 ? -6.249 4.023 13.028 1.00 95.75 91 VAL A CA 1
ATOM 712 C C . VAL A 1 91 ? -5.680 3.421 14.310 1.00 95.75 91 VAL A C 1
ATOM 714 O O . VAL A 1 91 ? -5.006 4.122 15.068 1.00 95.75 91 VAL A O 1
ATOM 717 N N . GLN A 1 92 ? -5.904 2.127 14.546 1.00 94.38 92 GLN A N 1
ATOM 718 C CA . GLN A 1 92 ? -5.353 1.443 15.709 1.00 94.38 92 GLN A CA 1
ATOM 719 C C .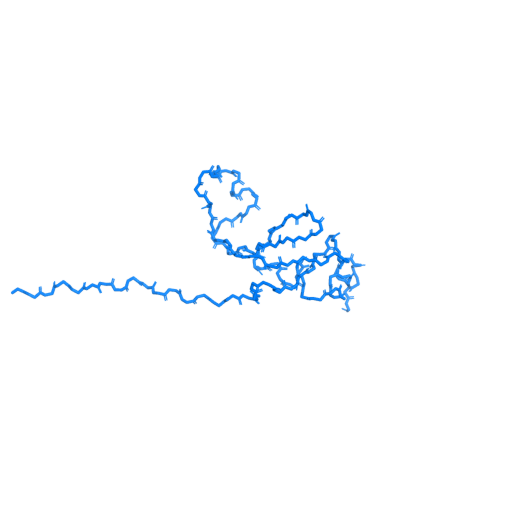 GLN A 1 92 ? -3.820 1.485 15.683 1.00 94.38 92 GLN A C 1
ATOM 721 O O . GLN A 1 92 ? -3.202 1.913 16.661 1.00 94.38 92 GLN A O 1
ATOM 726 N N . ALA A 1 93 ? -3.208 1.134 14.551 1.00 93.62 93 ALA A N 1
ATOM 727 C CA . ALA A 1 93 ? -1.762 1.176 14.380 1.00 93.62 93 ALA A CA 1
ATOM 728 C C . ALA A 1 93 ? -1.191 2.592 14.561 1.00 93.62 93 ALA A C 1
ATOM 730 O O . ALA A 1 93 ? -0.135 2.752 15.175 1.00 93.62 93 ALA A O 1
ATOM 731 N N . ALA A 1 94 ? -1.890 3.621 14.072 1.00 92.00 94 ALA A N 1
ATOM 732 C CA . ALA A 1 94 ? -1.499 5.021 14.225 1.00 92.00 94 ALA A CA 1
ATOM 733 C C . ALA A 1 94 ? -1.573 5.506 15.682 1.00 92.00 94 ALA A C 1
ATOM 735 O O . ALA A 1 94 ? -0.733 6.288 16.118 1.00 92.00 94 ALA A O 1
ATOM 736 N N . SER A 1 95 ? -2.556 5.024 16.448 1.00 87.31 95 SER A N 1
ATOM 737 C CA . SER A 1 95 ? -2.778 5.429 17.842 1.00 87.31 95 SER A CA 1
ATOM 738 C C . SER A 1 95 ? -1.772 4.847 18.843 1.00 87.31 95 SER A C 1
ATOM 740 O O . SER A 1 95 ? -1.764 5.248 20.004 1.00 87.31 95 SER A O 1
ATOM 742 N N . GLY A 1 96 ? -0.944 3.882 18.425 1.00 74.81 96 GLY A N 1
ATOM 743 C CA . GLY A 1 96 ? -0.010 3.188 19.314 1.00 74.81 96 GLY A CA 1
ATOM 744 C C . GLY A 1 96 ? -0.679 2.244 20.323 1.00 74.81 96 GLY A C 1
ATOM 745 O O . GLY A 1 96 ? 0.027 1.632 21.122 1.00 74.81 96 GLY A O 1
ATOM 746 N N . LEU A 1 97 ? -2.010 2.081 20.286 1.00 57.78 97 LEU A N 1
ATOM 747 C CA . LEU A 1 97 ? -2.718 1.068 21.069 1.00 57.78 97 LEU A CA 1
ATOM 748 C C . LEU A 1 97 ? -2.482 -0.324 20.469 1.00 57.78 97 LEU A C 1
ATOM 750 O O . LEU A 1 97 ? -3.264 -0.837 19.662 1.00 57.78 97 LEU A O 1
ATOM 754 N N . GLN A 1 98 ? -1.391 -0.953 20.892 1.00 54.38 98 GLN A N 1
ATOM 755 C CA . GLN A 1 98 ? -1.270 -2.405 20.820 1.00 54.38 98 GLN A CA 1
ATOM 756 C C . GLN A 1 98 ? -2.191 -3.019 21.888 1.00 54.38 98 GLN A C 1
ATOM 758 O O . GLN A 1 98 ? -2.265 -2.508 23.006 1.00 54.38 98 GLN A O 1
ATOM 763 N N . LYS A 1 99 ? -2.959 -4.044 21.501 1.00 51.94 99 LYS A N 1
ATOM 764 C CA . LYS A 1 99 ? -3.774 -4.840 22.431 1.00 51.94 99 LYS A CA 1
ATOM 765 C C . LYS A 1 99 ? -2.891 -5.651 23.368 1.00 51.94 99 LYS A C 1
ATOM 767 O O . LYS A 1 99 ? -1.822 -6.097 22.896 1.00 51.94 99 LYS A O 1
#

Sequence (99 aa):
MKENGKELKDTIVWELPICIGAVVYEKCFPILPKQVIGYRIGRMTGEDEDEFEEYYGGDEPYIIYEGCGMSGASPVSELGKSIFLTREEAVQAASGLQK

Secondary structure (DSSP, 8-state):
----------------SS-TT-EEEETTEEEEEEEEEEEEESPPTTS-HHHHHHHH-TT-EEEEEEETTEEEEEEGGGBTTTEESSHHHHHHHHHT---

Mean predicted aligned error: 8.77 Å

Organism: NCBI:txid358742

pLDDT: mean 83.62, std 14.67, range [41.12, 97.75]

Foldseek 3Di:
DDDPPDPPDDDDDDDDPDDQQAWKAFLVGLPWTKGFHDKDFDDDPPDDPVVCCVPPNHGFMWTWIDGPNDTDIDGPVCELPGMYRDSVSSPCNNVPDDD